Protein AF-A0A957GZ50-F1 (afdb_monomer_lite)

Radius of gyration: 16.49 Å; chains: 1; bounding box: 46×26×45 Å

Secondary structure (DSSP, 8-state):
-----SSPP-PPPSS-HHHHHHTTTTTTTTSEEEE-TTT--EEEHHHHHHHHHHHHHHHHHTT--TT--------SSHHHHHHHH-

pLDDT: mean 97.42, std 2.17, range [79.75, 98.81]

Structure (mmCIF, N/CA/C/O backbone):
data_AF-A0A957GZ50-F1
#
_entry.id   AF-A0A957GZ50-F1
#
loop_
_atom_site.group_PDB
_atom_site.id
_atom_site.type_symbol
_atom_site.label_atom_id
_atom_site.label_alt_id
_atom_site.label_comp_id
_atom_site.label_asym_id
_atom_site.label_entity_id
_atom_site.label_seq_id
_atom_site.pdbx_PDB_ins_code
_atom_site.Cartn_x
_atom_site.Cartn_y
_atom_site.Cartn_z
_atom_site.occupancy
_atom_site.B_iso_or_equiv
_atom_site.auth_seq_id
_atom_site.auth_comp_id
_atom_site.auth_asym_id
_atom_site.auth_atom_id
_atom_site.pdbx_PDB_model_num
ATOM 1 N N . MET A 1 1 ? 22.701 8.515 -30.499 1.00 79.75 1 MET A N 1
ATOM 2 C CA . MET A 1 1 ? 23.322 7.462 -29.667 1.00 79.75 1 MET A CA 1
ATOM 3 C C . MET A 1 1 ? 22.231 6.903 -28.765 1.00 79.75 1 MET A C 1
ATOM 5 O O . MET A 1 1 ? 21.496 7.702 -28.202 1.00 79.75 1 MET A O 1
ATOM 9 N N . ILE A 1 2 ? 22.043 5.582 -28.701 1.00 94.00 2 ILE A N 1
ATOM 10 C CA . ILE A 1 2 ? 21.081 4.969 -27.769 1.00 94.00 2 ILE A CA 1
ATOM 11 C C . ILE A 1 2 ? 21.826 4.705 -26.462 1.00 94.00 2 ILE A C 1
ATOM 13 O O . ILE A 1 2 ? 22.857 4.037 -26.477 1.00 94.00 2 ILE A O 1
ATOM 17 N N . HIS A 1 3 ? 21.306 5.227 -25.355 1.00 94.69 3 HIS A N 1
ATOM 18 C CA . HIS A 1 3 ? 21.843 4.992 -24.017 1.00 94.69 3 HIS A CA 1
ATOM 19 C C . HIS A 1 3 ? 20.962 3.970 -23.296 1.00 94.69 3 HIS A C 1
ATOM 21 O O . HIS A 1 3 ? 19.739 4.096 -23.305 1.00 94.69 3 HIS A O 1
ATOM 27 N N . LYS A 1 4 ? 21.585 2.954 -22.694 1.00 95.44 4 LYS A N 1
ATOM 28 C CA 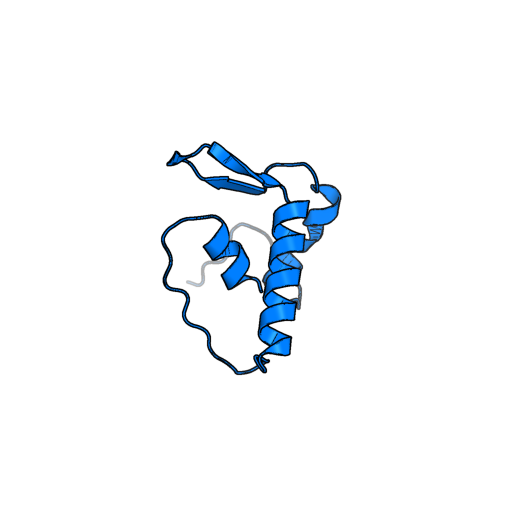. LYS A 1 4 ? 20.913 1.923 -21.893 1.00 95.44 4 LYS A CA 1
ATOM 29 C C . LYS A 1 4 ? 21.307 2.049 -20.422 1.00 95.44 4 LYS A C 1
ATOM 31 O O . LYS A 1 4 ? 22.317 2.676 -20.103 1.00 95.44 4 LYS A O 1
ATOM 36 N N . SER A 1 5 ? 20.497 1.452 -19.549 1.00 96.50 5 SER A N 1
ATOM 37 C CA . SER A 1 5 ? 20.803 1.319 -18.122 1.00 96.50 5 SER A CA 1
ATOM 38 C C . SER A 1 5 ? 22.174 0.653 -17.917 1.00 96.50 5 SER A C 1
ATOM 40 O O . SER A 1 5 ? 22.516 -0.255 -18.676 1.00 96.50 5 SER A O 1
ATOM 42 N N . PRO A 1 6 ? 22.955 1.059 -16.897 1.00 96.94 6 PRO A N 1
ATOM 43 C CA . PRO A 1 6 ? 24.167 0.341 -16.503 1.00 96.94 6 PRO A CA 1
ATOM 44 C C . PRO A 1 6 ? 23.868 -0.975 -15.761 1.00 96.94 6 PRO A C 1
ATOM 46 O O . PRO A 1 6 ? 24.782 -1.760 -15.524 1.00 96.94 6 PRO A O 1
ATOM 49 N N . TYR A 1 7 ? 22.613 -1.211 -15.370 1.00 97.19 7 TYR A N 1
ATOM 50 C CA . TYR A 1 7 ? 22.169 -2.437 -14.708 1.00 97.19 7 TYR A CA 1
ATOM 51 C C . TYR A 1 7 ? 21.626 -3.447 -15.726 1.00 97.19 7 TYR A C 1
ATOM 53 O O . TYR A 1 7 ? 21.079 -3.020 -16.748 1.00 97.19 7 TYR A O 1
ATOM 61 N N . PRO A 1 8 ? 21.751 -4.762 -15.456 1.00 97.12 8 PRO A N 1
ATOM 62 C CA . PRO A 1 8 ? 21.179 -5.788 -16.318 1.00 97.12 8 PRO A CA 1
ATOM 63 C C . PRO A 1 8 ? 19.657 -5.663 -16.391 1.00 97.12 8 PRO A C 1
ATOM 65 O O . PRO A 1 8 ? 19.010 -5.186 -15.453 1.00 97.12 8 PRO A O 1
ATOM 68 N N . ASP A 1 9 ? 19.100 -6.139 -17.501 1.00 96.69 9 ASP A N 1
ATOM 69 C CA . ASP A 1 9 ? 17.658 -6.275 -17.650 1.00 96.69 9 ASP A CA 1
ATOM 70 C C . ASP A 1 9 ? 17.115 -7.216 -16.564 1.00 96.69 9 ASP A C 1
ATOM 72 O O . ASP A 1 9 ? 17.744 -8.216 -16.204 1.00 96.69 9 ASP A O 1
ATOM 76 N N . ILE A 1 10 ? 15.941 -6.879 -16.035 1.00 96.38 10 ILE A N 1
ATOM 77 C CA . ILE A 1 10 ? 15.222 -7.702 -15.063 1.00 96.38 10 ILE A CA 1
ATOM 78 C C . ILE A 1 10 ? 13.935 -8.224 -15.686 1.00 96.38 10 ILE A C 1
ATOM 80 O O . ILE A 1 10 ? 13.329 -7.568 -16.534 1.00 96.38 10 ILE A O 1
ATOM 84 N N . GLU A 1 11 ? 13.495 -9.389 -15.226 1.00 96.38 11 GLU A N 1
ATOM 85 C CA . GLU A 1 11 ? 12.173 -9.896 -15.566 1.00 96.38 11 GLU A CA 1
ATOM 86 C C . GLU A 1 11 ? 11.108 -9.082 -14.824 1.00 96.38 11 GLU A C 1
ATOM 88 O O . GLU A 1 11 ? 11.145 -8.944 -13.597 1.00 96.38 11 GLU A O 1
ATOM 93 N N . ILE A 1 12 ? 10.166 -8.520 -15.580 1.00 95.81 12 ILE A N 1
ATOM 94 C CA . ILE A 1 12 ? 9.003 -7.831 -15.026 1.00 95.81 12 ILE A CA 1
ATOM 95 C C . ILE A 1 12 ? 7.874 -8.863 -14.949 1.00 95.81 12 ILE A C 1
ATOM 97 O O . ILE A 1 12 ? 7.471 -9.383 -15.987 1.00 95.81 12 ILE A O 1
ATOM 101 N N . PRO A 1 13 ? 7.373 -9.196 -13.748 1.00 96.50 13 PRO A N 1
ATOM 102 C CA . PRO A 1 13 ? 6.357 -10.228 -13.609 1.00 96.50 13 PRO A CA 1
ATOM 103 C C . PRO A 1 13 ? 4.996 -9.756 -14.139 1.00 96.50 13 PRO A C 1
ATOM 105 O O . PRO A 1 13 ? 4.547 -8.654 -13.825 1.00 96.50 13 PRO A O 1
ATOM 108 N N . GLU A 1 14 ? 4.299 -10.642 -14.852 1.00 97.50 14 GLU A N 1
ATOM 109 C CA . GLU A 1 14 ? 2.936 -10.433 -15.363 1.00 97.50 14 GLU A CA 1
ATOM 110 C C . GLU A 1 14 ? 1.885 -10.631 -14.256 1.00 97.50 14 GLU A C 1
ATOM 112 O O . GLU A 1 14 ? 1.121 -11.597 -14.229 1.00 97.50 14 GLU A O 1
ATOM 117 N N . VAL A 1 15 ? 1.873 -9.717 -13.285 1.00 97.81 15 VAL A N 1
ATOM 118 C CA . VAL A 1 15 ? 0.937 -9.704 -12.151 1.00 97.81 15 VAL A CA 1
ATOM 119 C C . VAL A 1 15 ? 0.371 -8.303 -11.933 1.00 97.81 15 VAL A C 1
ATOM 121 O O . VAL A 1 15 ? 0.916 -7.307 -12.405 1.00 97.81 15 VAL A O 1
ATOM 124 N N . THR A 1 16 ? -0.726 -8.194 -11.180 1.00 97.12 16 THR A N 1
ATOM 125 C CA . THR A 1 16 ? -1.274 -6.877 -10.830 1.00 97.12 16 THR A CA 1
ATOM 126 C C . THR A 1 16 ? -0.330 -6.121 -9.894 1.00 97.12 16 THR A C 1
ATOM 128 O O . THR A 1 16 ? 0.385 -6.723 -9.087 1.00 97.12 16 THR A O 1
ATOM 131 N N . VAL A 1 17 ? -0.371 -4.786 -9.945 1.00 97.31 17 VAL A N 1
ATOM 132 C CA . VAL A 1 17 ? 0.408 -3.925 -9.038 1.00 97.31 17 VAL A CA 1
ATOM 133 C C . VAL A 1 17 ? 0.125 -4.283 -7.576 1.00 97.31 17 VAL A C 1
ATOM 135 O O . VAL A 1 17 ? 1.062 -4.465 -6.805 1.00 97.31 17 VAL A O 1
ATOM 138 N N . THR A 1 18 ? -1.145 -4.466 -7.198 1.00 97.81 18 THR A N 1
ATOM 139 C CA . THR A 1 18 ? -1.521 -4.879 -5.836 1.00 97.81 18 THR A CA 1
ATOM 140 C C . THR A 1 18 ? -0.912 -6.230 -5.453 1.00 97.81 18 THR A C 1
ATOM 142 O O . THR A 1 18 ? -0.337 -6.345 -4.371 1.00 97.81 18 THR A O 1
ATOM 145 N N . ALA A 1 19 ? -0.968 -7.237 -6.335 1.00 97.94 19 ALA A N 1
ATOM 146 C CA . ALA A 1 19 ? -0.387 -8.551 -6.061 1.00 97.94 19 ALA A CA 1
ATOM 147 C C . ALA A 1 19 ? 1.136 -8.474 -5.881 1.00 97.94 19 ALA A C 1
ATOM 149 O O . ALA A 1 19 ? 1.675 -9.036 -4.927 1.00 97.94 19 ALA A O 1
ATOM 150 N N . TYR A 1 20 ? 1.834 -7.728 -6.743 1.00 98.00 20 TYR A N 1
ATOM 151 C CA . TYR A 1 20 ? 3.275 -7.527 -6.609 1.00 98.00 20 TYR A CA 1
AT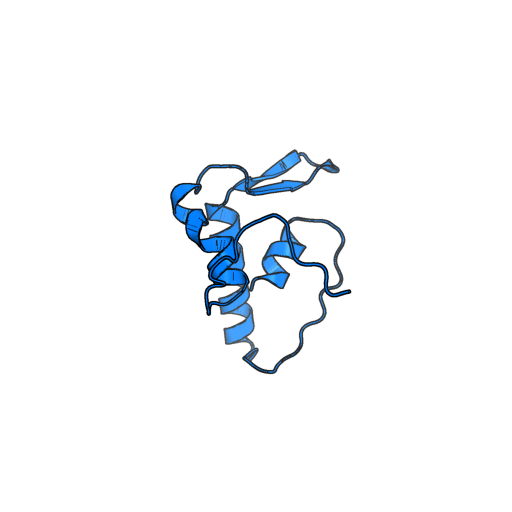OM 152 C C . TYR A 1 20 ? 3.632 -6.789 -5.314 1.00 98.00 20 TYR A C 1
ATOM 154 O O . TYR A 1 20 ? 4.546 -7.211 -4.601 1.00 98.00 20 TYR A O 1
ATOM 162 N N . THR A 1 21 ? 2.910 -5.717 -4.980 1.00 97.31 21 THR A N 1
ATOM 163 C CA . THR A 1 21 ? 3.130 -4.922 -3.763 1.00 97.31 21 THR A CA 1
ATOM 164 C C . THR A 1 21 ? 2.917 -5.751 -2.496 1.00 97.31 21 THR A C 1
ATOM 166 O O . THR A 1 21 ? 3.730 -5.682 -1.574 1.00 97.31 21 THR A O 1
ATOM 169 N N . LEU A 1 22 ? 1.876 -6.587 -2.454 1.00 97.69 22 LEU A N 1
ATOM 170 C CA . LEU A 1 22 ? 1.532 -7.395 -1.280 1.00 97.69 22 LEU A CA 1
ATOM 171 C C . LEU A 1 22 ? 2.225 -8.764 -1.229 1.00 97.69 22 LEU A C 1
ATOM 173 O O . LEU A 1 22 ? 2.034 -9.492 -0.255 1.00 97.69 22 LEU A O 1
ATOM 177 N N . ARG A 1 23 ? 3.073 -9.114 -2.207 1.00 97.69 23 ARG A N 1
ATOM 178 C CA . ARG A 1 23 ? 3.669 -10.462 -2.335 1.00 97.69 23 ARG A CA 1
ATOM 179 C C . ARG A 1 23 ? 4.412 -10.963 -1.088 1.00 97.69 23 ARG A C 1
ATOM 181 O O . ARG A 1 23 ? 4.534 -12.163 -0.893 1.00 97.69 23 ARG A O 1
ATOM 188 N N . ARG A 1 24 ? 4.895 -10.050 -0.235 1.00 98.00 24 ARG A N 1
ATOM 189 C CA . ARG A 1 24 ? 5.603 -10.356 1.026 1.00 98.00 24 ARG A CA 1
ATOM 190 C C . ARG A 1 24 ? 4.840 -9.934 2.281 1.00 98.00 24 ARG A C 1
ATOM 192 O O . ARG A 1 24 ? 5.394 -9.984 3.375 1.00 98.00 24 ARG A O 1
ATOM 199 N N . ALA A 1 25 ? 3.587 -9.497 2.155 1.00 98.00 25 ALA A N 1
ATOM 200 C CA . ALA A 1 25 ? 2.823 -8.966 3.283 1.00 98.00 25 ALA A CA 1
ATOM 201 C C . ALA A 1 25 ? 2.650 -10.003 4.406 1.00 98.00 25 ALA A C 1
ATOM 203 O O . ALA A 1 25 ? 2.715 -9.644 5.577 1.00 98.00 25 ALA A O 1
ATOM 204 N N . ALA A 1 26 ? 2.501 -11.287 4.059 1.00 97.75 26 ALA A N 1
ATOM 205 C CA . ALA A 1 26 ? 2.430 -12.374 5.034 1.00 97.75 26 ALA A CA 1
ATOM 206 C C . ALA A 1 26 ? 3.766 -12.597 5.770 1.00 97.75 26 ALA A C 1
ATOM 208 O O . ALA A 1 26 ? 3.777 -12.724 6.989 1.00 97.75 26 ALA A O 1
ATOM 209 N N . GLU A 1 27 ? 4.897 -12.580 5.056 1.00 98.56 27 GLU A N 1
ATOM 210 C CA . GLU A 1 27 ? 6.239 -12.704 5.656 1.00 98.56 27 GLU A CA 1
ATOM 211 C C . GLU A 1 27 ? 6.565 -11.545 6.608 1.00 98.56 27 GLU A C 1
ATOM 213 O O . GLU A 1 27 ? 7.324 -11.698 7.563 1.00 98.56 27 GLU A O 1
ATOM 218 N N . LEU A 1 28 ? 6.017 -10.361 6.326 1.00 98.50 28 LEU A N 1
ATOM 219 C CA . LEU A 1 28 ? 6.264 -9.124 7.063 1.00 98.50 28 LEU A CA 1
ATOM 220 C C . LEU A 1 28 ? 5.084 -8.741 7.967 1.00 98.50 28 LEU A C 1
ATOM 222 O O . LEU A 1 28 ? 5.006 -7.587 8.376 1.00 98.50 28 LEU A O 1
ATOM 226 N N . ALA A 1 29 ? 4.185 -9.684 8.270 1.00 98.31 29 ALA A N 1
ATOM 227 C CA . ALA A 1 29 ? 2.857 -9.447 8.842 1.00 98.31 29 ALA A CA 1
ATOM 228 C C . ALA A 1 29 ? 2.812 -8.417 9.982 1.00 98.31 29 ALA A C 1
ATOM 230 O O . ALA A 1 29 ? 1.956 -7.529 9.958 1.00 98.31 29 ALA A O 1
ATOM 231 N N . ASP A 1 30 ? 3.734 -8.516 10.941 1.00 98.50 30 ASP A N 1
ATOM 232 C CA . ASP A 1 30 ? 3.765 -7.676 12.145 1.00 98.50 30 ASP A CA 1
ATOM 233 C C . ASP A 1 30 ? 4.643 -6.421 12.001 1.00 98.50 30 ASP A C 1
ATOM 235 O O . ASP A 1 30 ? 4.680 -5.578 12.896 1.00 98.50 30 ASP A O 1
ATOM 239 N N . LYS A 1 31 ? 5.348 -6.254 10.873 1.00 98.75 31 LYS A N 1
ATOM 240 C CA . LYS A 1 31 ? 6.158 -5.057 10.621 1.00 98.75 31 LYS A CA 1
ATOM 241 C C . LYS A 1 31 ? 5.274 -3.866 10.238 1.00 98.75 31 LYS A C 1
ATOM 243 O O . LYS A 1 31 ? 4.275 -4.061 9.538 1.00 98.75 31 LYS A O 1
ATOM 248 N N . PRO A 1 32 ? 5.659 -2.632 10.617 1.00 98.50 32 PRO A N 1
ATOM 249 C CA . PRO A 1 32 ? 5.018 -1.417 10.124 1.00 98.50 32 PRO A CA 1
ATOM 250 C C . PRO A 1 32 ? 5.053 -1.354 8.593 1.00 98.50 32 PRO A C 1
ATOM 252 O O . PRO A 1 32 ? 6.122 -1.471 7.994 1.00 98.50 32 PRO A O 1
ATOM 255 N N . ALA A 1 33 ? 3.890 -1.163 7.974 1.00 98.25 33 ALA A N 1
ATOM 256 C CA . ALA A 1 33 ? 3.748 -0.933 6.538 1.00 98.25 33 ALA A CA 1
ATOM 257 C C . ALA A 1 33 ? 3.513 0.550 6.235 1.00 98.25 33 ALA A C 1
ATOM 259 O O . ALA A 1 33 ? 4.138 1.105 5.337 1.00 98.25 33 ALA A O 1
ATOM 260 N N . LEU A 1 34 ? 2.629 1.194 7.006 1.00 98.06 34 LEU A N 1
ATOM 261 C CA . LEU A 1 34 ? 2.316 2.618 6.892 1.00 98.06 34 LEU A CA 1
ATOM 262 C C . LEU A 1 34 ? 2.264 3.244 8.280 1.00 98.06 34 LEU A C 1
ATOM 264 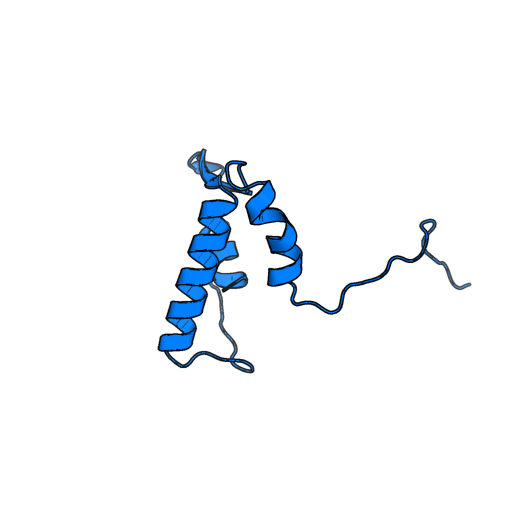O O . LEU A 1 34 ? 1.658 2.682 9.192 1.00 98.06 34 LEU A O 1
ATOM 268 N N . ILE A 1 35 ? 2.880 4.414 8.416 1.00 98.12 35 ILE A N 1
ATOM 269 C CA . ILE A 1 35 ? 2.879 5.211 9.641 1.00 98.12 35 ILE A CA 1
ATOM 270 C C . ILE A 1 35 ? 2.335 6.587 9.272 1.00 98.12 35 ILE A C 1
ATOM 272 O O . ILE A 1 35 ? 2.906 7.278 8.429 1.00 98.12 35 ILE A O 1
ATOM 276 N N . ASP A 1 36 ? 1.227 6.968 9.893 1.00 97.38 36 ASP A N 1
ATOM 277 C CA . ASP A 1 36 ? 0.673 8.310 9.797 1.00 97.38 36 ASP A CA 1
ATOM 278 C C . ASP A 1 36 ? 1.517 9.264 10.650 1.00 97.38 36 ASP A C 1
ATOM 280 O O . ASP A 1 36 ? 1.482 9.211 11.879 1.00 97.38 36 ASP A O 1
ATOM 284 N N . GLY A 1 37 ? 2.319 10.107 9.998 1.00 96.19 37 GLY A N 1
ATOM 285 C CA . GLY A 1 37 ? 3.319 10.952 10.659 1.00 96.19 37 GLY A CA 1
ATOM 286 C C . GLY A 1 37 ? 2.752 11.851 11.768 1.00 96.19 37 GLY A C 1
ATOM 287 O O . GLY A 1 37 ? 3.286 11.827 12.875 1.00 96.19 37 GLY A O 1
ATOM 288 N N . PRO A 1 38 ? 1.672 12.615 11.517 1.00 96.19 38 PRO A N 1
ATOM 289 C CA . PRO A 1 38 ? 1.067 13.487 12.522 1.00 96.19 38 PRO A CA 1
ATOM 290 C C . PRO A 1 38 ? 0.536 12.780 13.777 1.00 96.19 38 PRO A C 1
ATOM 292 O O . PRO A 1 38 ? 0.597 13.361 14.857 1.00 96.19 38 PRO A O 1
ATOM 295 N N . THR A 1 39 ? -0.003 11.561 13.658 1.00 96.50 39 THR A N 1
ATOM 296 C CA . THR A 1 39 ? -0.658 10.866 14.787 1.00 96.50 39 THR A CA 1
ATOM 297 C C . THR A 1 39 ? 0.174 9.729 15.379 1.00 96.50 39 THR A C 1
ATOM 299 O O . THR A 1 39 ? -0.124 9.251 16.471 1.00 96.50 39 THR A O 1
ATOM 302 N N . GLY A 1 40 ? 1.187 9.250 14.657 1.00 96.81 40 GLY A N 1
ATOM 303 C CA . GLY A 1 40 ? 1.923 8.029 14.980 1.00 96.81 40 GLY A CA 1
ATOM 304 C C . GLY A 1 40 ? 1.128 6.738 14.743 1.00 96.81 40 GLY A C 1
ATOM 305 O O . GLY A 1 40 ? 1.648 5.644 14.988 1.00 96.81 40 GLY A O 1
ATOM 306 N N . ARG A 1 41 ? -0.122 6.821 14.257 1.00 97.88 41 ARG A N 1
ATOM 307 C CA . ARG A 1 41 ? -0.936 5.638 13.958 1.00 97.88 41 ARG A CA 1
ATOM 308 C C . ARG A 1 41 ? -0.217 4.779 12.924 1.00 97.88 41 ARG A C 1
ATOM 310 O O . ARG A 1 41 ? 0.129 5.240 11.842 1.00 97.88 41 ARG A O 1
ATOM 317 N N . THR A 1 42 ? -0.041 3.506 13.250 1.00 98.31 42 THR A N 1
ATOM 318 C CA . THR A 1 42 ? 0.688 2.552 12.414 1.00 98.31 42 THR A CA 1
ATOM 319 C C . THR A 1 42 ? -0.235 1.428 11.969 1.00 98.31 42 THR A C 1
ATOM 321 O O . THR A 1 42 ? -0.959 0.863 12.788 1.00 98.31 42 THR A O 1
ATOM 324 N N . LEU A 1 43 ? -0.183 1.086 10.682 1.00 98.56 43 LEU A N 1
ATOM 325 C CA . LEU A 1 43 ? -0.735 -0.158 10.155 1.00 98.56 43 LEU A CA 1
ATOM 326 C C . LEU A 1 43 ? 0.401 -1.139 9.888 1.00 98.56 43 LEU A C 1
ATOM 328 O O . LEU A 1 43 ? 1.374 -0.802 9.207 1.00 98.56 43 LEU A O 1
ATOM 332 N N . THR A 1 44 ? 0.266 -2.365 10.388 1.00 98.81 44 THR A N 1
ATOM 333 C CA . THR A 1 44 ? 1.156 -3.465 10.008 1.00 98.81 44 THR A CA 1
ATOM 334 C C . THR A 1 44 ? 0.826 -3.985 8.607 1.00 98.81 44 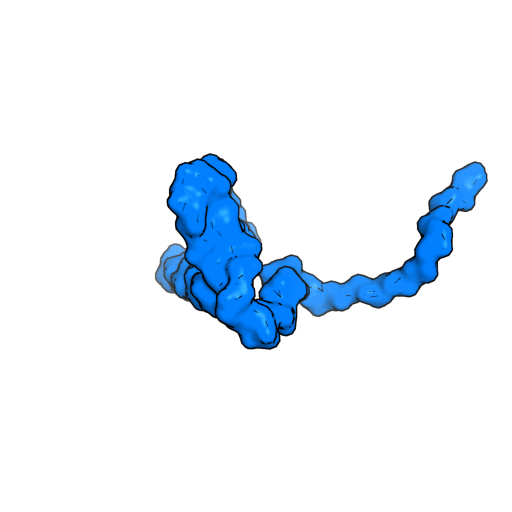THR A C 1
ATOM 336 O O . THR A 1 44 ? -0.269 -3.741 8.090 1.00 98.81 44 THR A O 1
ATOM 339 N N . PHE A 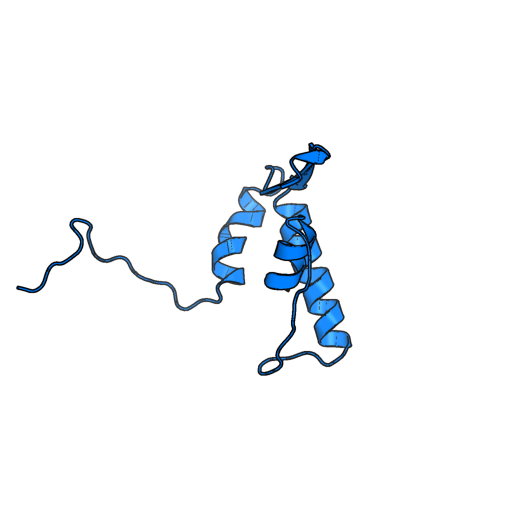1 45 ? 1.730 -4.746 7.983 1.00 98.69 45 PHE A N 1
ATOM 340 C CA . PHE A 1 45 ? 1.449 -5.375 6.683 1.00 98.69 45 PHE A CA 1
ATOM 341 C C . PHE A 1 45 ? 0.204 -6.269 6.715 1.00 98.69 45 PHE A C 1
ATOM 343 O O . PHE A 1 45 ? -0.583 -6.250 5.767 1.00 98.69 45 PHE A O 1
ATOM 350 N N . LYS A 1 46 ? -0.023 -7.005 7.812 1.00 98.69 46 LYS A N 1
ATOM 351 C CA . LYS A 1 46 ? -1.229 -7.825 7.993 1.00 98.69 46 LYS A CA 1
ATOM 352 C C . LYS A 1 46 ? -2.498 -6.974 8.026 1.00 98.69 46 LYS A C 1
ATOM 354 O O . LYS A 1 46 ? -3.487 -7.332 7.392 1.00 98.69 46 LYS A O 1
ATOM 359 N N . GLN A 1 47 ? -2.474 -5.859 8.755 1.00 98.75 47 GLN A N 1
ATOM 360 C CA . GLN A 1 47 ? -3.617 -4.948 8.845 1.00 98.75 47 GLN A CA 1
ATOM 361 C C . GLN A 1 47 ? -3.894 -4.263 7.505 1.00 98.75 47 GLN A C 1
ATOM 363 O O . GLN A 1 47 ? -5.049 -4.192 7.097 1.00 98.75 47 GLN A O 1
ATOM 368 N N . LEU A 1 48 ? -2.849 -3.817 6.802 1.00 98.69 48 LEU A N 1
ATOM 369 C CA . LEU A 1 48 ? -2.969 -3.201 5.483 1.00 98.69 48 LEU A CA 1
ATOM 370 C C . LEU A 1 48 ? -3.570 -4.176 4.461 1.00 98.69 48 LEU A C 1
ATOM 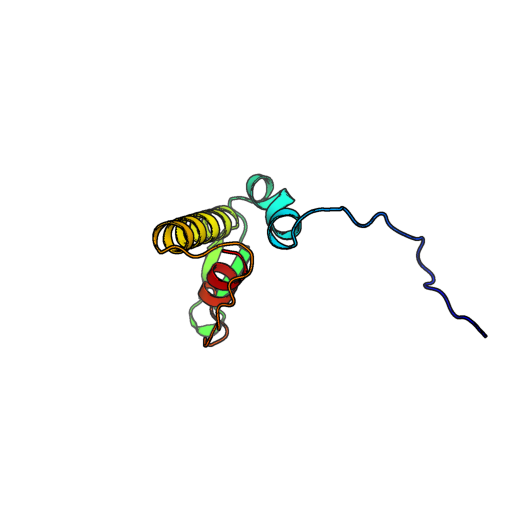372 O O . LEU A 1 48 ? -4.580 -3.855 3.842 1.00 98.69 48 LEU A O 1
ATOM 376 N N . ALA A 1 49 ? -3.001 -5.379 4.323 1.00 98.62 49 ALA A N 1
ATOM 377 C CA . ALA A 1 49 ? -3.505 -6.389 3.389 1.00 98.62 49 ALA A CA 1
ATOM 378 C C . ALA A 1 49 ? -4.946 -6.815 3.722 1.00 98.62 49 ALA A C 1
ATOM 380 O O . ALA A 1 49 ? -5.783 -6.933 2.828 1.00 98.62 49 ALA A O 1
ATOM 381 N N . GLY A 1 50 ? -5.257 -6.993 5.011 1.00 98.69 50 GLY A N 1
ATOM 382 C CA . GLY A 1 50 ? -6.613 -7.298 5.463 1.00 98.69 50 GLY A CA 1
ATOM 383 C C . GLY A 1 50 ? -7.609 -6.187 5.128 1.00 98.69 50 GLY A C 1
ATOM 384 O O . GLY A 1 50 ? -8.683 -6.468 4.602 1.00 98.69 50 GLY A O 1
ATOM 385 N N . ALA A 1 51 ? -7.251 -4.926 5.378 1.00 98.75 51 ALA A N 1
ATOM 386 C CA . ALA A 1 51 ? -8.107 -3.785 5.071 1.00 98.75 51 ALA A CA 1
ATOM 387 C C . ALA A 1 51 ? -8.348 -3.631 3.562 1.00 98.75 51 ALA A C 1
ATOM 389 O O . ALA A 1 51 ? -9.488 -3.415 3.159 1.00 98.75 51 ALA A O 1
ATOM 390 N N . ILE A 1 52 ? -7.310 -3.812 2.738 1.00 98.75 52 ILE A N 1
ATOM 391 C CA . ILE A 1 52 ? -7.418 -3.813 1.271 1.00 98.75 52 ILE A CA 1
ATOM 392 C C . ILE A 1 52 ? -8.441 -4.857 0.815 1.00 98.75 52 ILE A C 1
ATOM 394 O O . ILE A 1 52 ? -9.397 -4.513 0.127 1.00 98.75 52 ILE A O 1
ATOM 398 N N . HIS A 1 53 ? -8.308 -6.112 1.257 1.00 98.50 53 HIS A N 1
ATOM 399 C CA . HIS A 1 53 ? -9.249 -7.171 0.878 1.00 98.50 53 HIS A CA 1
ATOM 400 C C . HIS A 1 53 ? -10.684 -6.894 1.349 1.00 98.50 53 HIS A C 1
ATOM 402 O O . HIS A 1 53 ? -11.634 -7.189 0.625 1.00 98.50 53 HIS A O 1
ATOM 408 N N . MET A 1 54 ? -10.860 -6.313 2.539 1.00 98.69 54 MET A N 1
ATOM 409 C CA . MET A 1 54 ? -12.184 -5.949 3.050 1.00 98.69 54 MET A CA 1
ATOM 410 C C . MET A 1 54 ? -12.842 -4.844 2.216 1.00 98.69 54 MET A C 1
ATOM 412 O O . MET A 1 54 ? -14.034 -4.935 1.916 1.00 98.69 54 MET A O 1
ATOM 416 N N . VAL A 1 55 ? -12.085 -3.817 1.817 1.00 98.56 55 VAL A N 1
ATOM 417 C CA . VAL A 1 55 ? -12.600 -2.745 0.952 1.00 98.56 55 VAL A CA 1
ATOM 418 C C . VAL A 1 55 ? -12.885 -3.279 -0.452 1.00 98.56 55 VAL A C 1
ATOM 420 O O . VAL A 1 55 ? -13.972 -3.020 -0.965 1.00 98.56 55 VAL A O 1
ATOM 423 N N . ALA A 1 56 ? -11.997 -4.100 -1.020 1.00 98.38 56 ALA A N 1
ATOM 424 C CA . ALA A 1 56 ? -12.185 -4.746 -2.321 1.00 98.38 56 ALA A CA 1
ATOM 425 C C . ALA A 1 56 ? -13.484 -5.565 -2.363 1.00 98.38 56 ALA A C 1
ATOM 427 O O . ALA A 1 56 ? -14.324 -5.393 -3.247 1.00 98.38 56 ALA A O 1
ATOM 428 N N . ALA A 1 57 ? -13.699 -6.408 -1.346 1.00 98.56 57 ALA A N 1
ATOM 429 C CA . ALA A 1 57 ? -14.924 -7.188 -1.203 1.00 98.56 57 ALA A CA 1
ATOM 430 C C . ALA A 1 57 ? -16.161 -6.285 -1.067 1.00 98.56 57 ALA A C 1
ATOM 432 O O . ALA A 1 57 ? -17.202 -6.558 -1.664 1.00 98.56 57 ALA A O 1
ATOM 433 N N . GLY A 1 58 ? -16.051 -5.186 -0.316 1.00 98.50 58 GLY A N 1
ATOM 434 C CA . GLY A 1 58 ? -17.126 -4.209 -0.160 1.00 98.50 58 GLY A CA 1
ATOM 435 C C . GLY A 1 58 ? -17.479 -3.466 -1.453 1.00 98.50 58 GLY A C 1
ATOM 436 O O . GLY A 1 58 ? -18.660 -3.193 -1.682 1.00 98.50 58 GLY A O 1
ATOM 437 N N . LEU A 1 59 ? -16.492 -3.144 -2.290 1.00 98.19 59 LEU A N 1
ATOM 438 C CA . LEU A 1 59 ? -16.693 -2.538 -3.609 1.00 98.19 59 LEU A CA 1
ATOM 439 C C . LEU A 1 59 ? -17.337 -3.537 -4.572 1.00 98.19 59 LEU A C 1
ATOM 441 O O . LEU A 1 59 ? -18.352 -3.219 -5.191 1.00 98.19 59 LEU A O 1
ATOM 445 N N . GLN A 1 60 ? -16.831 -4.770 -4.616 1.00 98.44 60 GLN A N 1
ATOM 446 C CA . GLN A 1 60 ? -17.406 -5.834 -5.438 1.00 98.44 60 GLN A CA 1
ATOM 447 C C . GLN A 1 60 ? -18.880 -6.094 -5.090 1.00 98.44 60 GLN A C 1
ATOM 449 O O . GLN A 1 60 ? -19.722 -6.176 -5.980 1.00 98.44 60 GLN A O 1
ATOM 454 N N . GLN A 1 61 ? -19.227 -6.150 -3.799 1.00 98.62 61 GLN A N 1
ATOM 455 C CA . GLN A 1 61 ? -20.620 -6.299 -3.347 1.00 98.62 61 GLN A CA 1
ATOM 456 C C . GLN A 1 61 ? -21.527 -5.133 -3.769 1.00 98.62 61 GLN A C 1
ATOM 458 O O . GLN A 1 61 ? -22.742 -5.300 -3.851 1.00 98.62 61 GLN A O 1
ATOM 463 N N . ARG A 1 62 ? -20.955 -3.955 -4.042 1.00 98.06 62 ARG A N 1
ATOM 464 C CA . ARG A 1 62 ? -21.665 -2.767 -4.542 1.00 98.06 62 ARG A CA 1
ATOM 465 C C . ARG A 1 62 ? -21.704 -2.691 -6.071 1.00 98.06 62 ARG A C 1
ATOM 467 O O . ARG A 1 62 ? -22.186 -1.700 -6.607 1.00 98.06 62 ARG A O 1
ATOM 474 N N . GLY A 1 63 ? -21.228 -3.729 -6.757 1.00 98.25 63 GLY A N 1
ATOM 475 C CA . GLY A 1 63 ? -21.244 -3.831 -8.213 1.00 98.25 63 GLY A CA 1
ATOM 476 C C . GLY A 1 63 ? -20.008 -3.266 -8.908 1.00 98.25 63 GLY A C 1
ATOM 477 O O . GLY A 1 63 ? -20.007 -3.222 -10.131 1.00 98.25 63 GLY A O 1
ATOM 478 N N . PHE A 1 64 ? -18.970 -2.863 -8.167 1.00 98.19 64 PHE A N 1
ATOM 479 C CA . PHE A 1 64 ? -17.718 -2.394 -8.763 1.00 98.19 64 PHE A CA 1
ATOM 480 C C . PHE A 1 64 ? -16.917 -3.562 -9.347 1.00 98.19 64 PHE A C 1
ATOM 482 O O . PHE A 1 64 ? -16.774 -4.614 -8.714 1.00 98.19 64 PHE A O 1
ATOM 489 N N . GLY A 1 65 ? -16.358 -3.371 -10.537 1.00 96.62 65 GLY A N 1
ATOM 490 C CA . GLY A 1 65 ? -15.634 -4.409 -11.251 1.00 96.62 65 GLY A CA 1
ATOM 491 C C . GLY A 1 65 ? -14.591 -3.889 -12.234 1.00 96.62 65 GLY A C 1
ATOM 492 O O . GLY A 1 65 ? -14.278 -2.704 -12.331 1.00 96.62 65 GLY A O 1
ATOM 493 N N . LYS A 1 66 ? -14.005 -4.830 -12.979 1.00 96.50 66 LYS A N 1
ATOM 494 C CA . LYS A 1 66 ? -12.999 -4.520 -13.997 1.00 96.50 66 LYS A CA 1
ATOM 495 C C . LYS A 1 66 ? -13.609 -3.621 -15.075 1.00 96.50 66 LYS A C 1
ATOM 497 O O . LYS A 1 66 ? -14.551 -4.026 -15.747 1.00 96.50 66 LYS A O 1
ATOM 502 N N . GLY A 1 67 ? -12.989 -2.466 -15.294 1.00 97.31 67 GLY A N 1
ATOM 503 C CA . GLY A 1 67 ? -13.429 -1.469 -16.272 1.00 97.31 67 GLY A CA 1
ATOM 504 C C . GLY A 1 67 ? -14.087 -0.248 -15.634 1.00 97.31 67 GLY A C 1
ATOM 505 O O . GLY A 1 67 ? -14.114 0.803 -16.271 1.00 97.31 67 GLY A O 1
ATOM 506 N N . ASP A 1 68 ? -14.527 -0.353 -14.378 1.00 98.06 68 ASP A N 1
ATOM 507 C CA . ASP A 1 68 ? -15.023 0.794 -13.625 1.00 98.06 68 ASP A CA 1
ATOM 508 C C . ASP A 1 68 ? -13.875 1.706 -13.183 1.00 98.06 68 ASP A C 1
ATOM 510 O O . ASP A 1 68 ? -12.732 1.277 -12.996 1.00 98.06 68 ASP A O 1
ATOM 514 N N . VAL A 1 69 ? -14.191 2.989 -13.001 1.00 97.44 69 VAL A N 1
ATOM 515 C CA . VAL A 1 69 ? -13.232 4.019 -12.592 1.00 97.44 69 VAL A CA 1
ATOM 516 C C . VAL A 1 69 ? -13.691 4.642 -11.280 1.00 97.44 69 VAL A C 1
ATOM 518 O O . VAL A 1 69 ? -14.778 5.213 -11.201 1.00 97.44 69 VAL A O 1
ATOM 521 N N . MET A 1 70 ? -12.843 4.560 -10.253 1.00 95.56 70 MET A N 1
ATOM 522 C CA . MET A 1 70 ? -13.062 5.192 -8.951 1.00 95.56 70 MET A CA 1
ATOM 523 C C . MET A 1 70 ? -12.136 6.398 -8.786 1.00 95.56 70 MET A C 1
ATOM 525 O O . MET A 1 70 ? -10.926 6.292 -8.977 1.00 95.56 70 MET A O 1
ATOM 529 N N . ALA A 1 71 ? -12.695 7.539 -8.384 1.00 97.81 71 ALA A N 1
ATOM 530 C CA . ALA A 1 71 ? -11.908 8.680 -7.929 1.00 97.81 71 ALA A CA 1
ATOM 531 C C . ALA A 1 71 ? -11.612 8.550 -6.427 1.00 97.81 71 ALA A C 1
ATOM 533 O O . ALA A 1 71 ? -12.513 8.261 -5.639 1.00 97.81 71 ALA A O 1
ATOM 534 N N . ILE A 1 72 ? -10.368 8.816 -6.026 1.00 98.00 72 ILE A N 1
ATOM 535 C CA . ILE A 1 72 ? -9.962 8.891 -4.618 1.00 98.00 72 ILE A CA 1
ATOM 536 C C . ILE A 1 72 ? -9.633 10.350 -4.303 1.00 98.00 72 ILE A C 1
ATOM 538 O O . ILE A 1 72 ? -8.659 10.895 -4.817 1.00 98.00 72 ILE A O 1
ATOM 542 N N . LEU A 1 73 ? -10.439 10.979 -3.447 1.00 98.06 73 LEU A N 1
ATOM 543 C CA . LEU A 1 73 ? -10.184 12.317 -2.914 1.00 98.06 73 LEU A CA 1
ATOM 544 C C . LEU A 1 73 ? -9.891 12.195 -1.419 1.00 98.06 73 LEU A C 1
ATOM 546 O O . LEU A 1 73 ? -10.802 12.041 -0.610 1.00 98.06 73 LEU A O 1
ATOM 550 N N . SER A 1 74 ? -8.611 12.217 -1.062 1.00 97.06 74 SER A N 1
ATOM 551 C CA . SER A 1 74 ? -8.152 11.973 0.306 1.00 97.06 74 SER A CA 1
ATOM 552 C C . SER A 1 74 ? -6.846 12.723 0.579 1.00 97.06 74 SER A C 1
ATOM 554 O O . SER A 1 74 ? -6.049 12.891 -0.346 1.00 97.06 74 SER A O 1
ATOM 556 N N . PRO A 1 75 ? -6.581 13.144 1.831 1.00 95.69 75 PRO A N 1
ATOM 557 C CA . PRO A 1 75 ? -5.239 13.543 2.253 1.00 95.69 75 PRO A CA 1
ATOM 558 C C . PRO A 1 75 ? -4.275 12.339 2.279 1.00 95.69 75 PRO A C 1
ATOM 560 O O . PRO A 1 75 ? -4.680 11.192 2.062 1.00 95.69 75 PRO A O 1
ATOM 563 N N . ASN A 1 76 ? -3.002 12.600 2.598 1.00 95.94 76 ASN A N 1
ATOM 564 C CA . ASN A 1 76 ? -1.954 11.584 2.756 1.00 95.94 76 ASN A CA 1
ATOM 565 C C . ASN A 1 76 ? -2.121 10.803 4.073 1.00 95.94 76 ASN A C 1
ATOM 567 O O . ASN A 1 76 ? -1.369 11.008 5.021 1.00 95.94 76 ASN A O 1
ATOM 571 N N . ILE A 1 77 ? -3.117 9.920 4.119 1.00 97.00 77 ILE A N 1
ATOM 572 C CA . ILE A 1 77 ? -3.430 9.036 5.252 1.00 97.00 77 ILE A CA 1
ATOM 573 C C . ILE A 1 77 ? -3.436 7.563 4.805 1.00 97.00 77 ILE A C 1
ATOM 575 O O . ILE A 1 77 ? -3.589 7.299 3.607 1.00 97.00 77 ILE A O 1
ATOM 579 N N . PRO A 1 78 ? -3.288 6.581 5.720 1.00 97.75 78 PRO A N 1
ATOM 580 C CA . PRO A 1 78 ? -3.207 5.163 5.352 1.00 97.75 78 PRO A CA 1
ATOM 581 C C . PRO A 1 78 ? -4.389 4.643 4.518 1.00 97.75 78 PRO A C 1
ATOM 583 O O . PRO A 1 78 ? -4.213 3.770 3.668 1.00 97.75 78 PRO A O 1
ATOM 586 N N . GLU A 1 79 ? -5.583 5.204 4.713 1.00 97.81 79 GLU A N 1
ATOM 587 C CA . GLU A 1 79 ? -6.797 4.886 3.959 1.00 97.81 79 GLU A CA 1
ATOM 588 C C . GLU A 1 79 ? -6.647 5.109 2.451 1.00 97.81 79 GLU A C 1
ATOM 590 O O . GLU A 1 79 ? -7.253 4.369 1.679 1.00 97.81 79 GLU A O 1
ATOM 595 N N . TYR A 1 80 ? -5.808 6.058 2.015 1.00 98.12 80 TYR A N 1
ATOM 596 C CA . TYR A 1 80 ? -5.530 6.262 0.591 1.00 98.12 80 TYR A CA 1
ATOM 597 C C . TYR A 1 80 ? -4.949 4.993 -0.041 1.00 98.12 80 TYR A C 1
ATOM 599 O O . TYR A 1 80 ? -5.425 4.536 -1.078 1.00 98.12 80 TYR A O 1
ATOM 607 N N . ALA A 1 81 ? -3.946 4.388 0.603 1.00 98.06 81 ALA A N 1
ATOM 608 C CA . ALA A 1 81 ? -3.315 3.169 0.104 1.00 98.06 81 ALA A CA 1
ATOM 609 C C . ALA A 1 81 ? -4.277 1.976 0.146 1.00 98.06 81 ALA A C 1
ATOM 611 O O . ALA A 1 81 ? -4.251 1.140 -0.754 1.00 98.06 81 ALA A O 1
ATOM 612 N N . ILE A 1 82 ? -5.145 1.919 1.162 1.00 98.44 82 ILE A N 1
ATOM 613 C CA . ILE A 1 82 ? -6.192 0.896 1.253 1.00 98.44 82 ILE A CA 1
ATOM 614 C C . ILE A 1 82 ? -7.154 1.022 0.067 1.00 98.44 82 ILE A C 1
ATOM 616 O O . ILE A 1 82 ? -7.395 0.033 -0.615 1.00 98.44 82 ILE A O 1
ATOM 620 N N . ALA A 1 83 ? -7.668 2.225 -0.202 1.00 98.12 83 ALA A N 1
ATOM 621 C CA . ALA A 1 83 ? -8.612 2.468 -1.290 1.00 98.12 83 ALA A CA 1
ATOM 622 C C . ALA A 1 83 ? -7.984 2.278 -2.679 1.00 98.12 83 ALA A C 1
ATOM 624 O O . ALA A 1 83 ? -8.647 1.782 -3.579 1.00 98.12 83 ALA A O 1
ATOM 625 N N . PHE A 1 84 ? -6.714 2.651 -2.859 1.00 98.12 84 PHE A N 1
ATOM 626 C CA . PHE A 1 84 ? -6.005 2.499 -4.132 1.00 98.12 84 PHE A CA 1
ATOM 627 C C . PHE A 1 84 ? -5.748 1.033 -4.504 1.00 98.12 84 PHE A C 1
ATOM 629 O O . PHE A 1 84 ? -5.719 0.693 -5.684 1.00 98.12 84 PHE A O 1
ATOM 636 N N . HIS A 1 85 ? -5.524 0.174 -3.506 1.00 98.12 85 HIS A N 1
ATOM 637 C CA . HIS A 1 85 ? -5.204 -1.236 -3.727 1.00 98.12 85 HIS A CA 1
ATOM 638 C C . HIS A 1 85 ? -6.408 -2.183 -3.665 1.00 98.12 85 HIS A C 1
ATOM 640 O O . HIS A 1 85 ? -6.223 -3.364 -3.970 1.00 98.12 85 HIS A O 1
ATOM 646 N N . ALA A 1 86 ? -7.580 -1.695 -3.253 1.00 96.69 86 ALA A N 1
ATOM 647 C CA . ALA A 1 86 ? -8.829 -2.452 -3.173 1.00 96.69 86 ALA A CA 1
ATOM 648 C C . ALA A 1 86 ? -9.428 -2.730 -4.559 1.00 96.69 86 ALA A C 1
ATOM 650 O O . ALA A 1 86 ? -9.877 -3.878 -4.771 1.00 96.69 86 ALA A O 1
#

Sequence (86 aa):
MIHKSPYPDIEIPEVTVTAYTLRRAAELADKPALIDGPTGRTLTFKQLAGAIHMVAAGLQQRGFGKGDVMAILSPNIPEYAIAFHA

Foldseek 3Di:
DDDDDPDDDDDDDPDDPLCVVLVCLVVFVQPFPDADVVPRDTDRSVRLVVLLVVVVVVCVVVVDDPPDDDDDDDDPDSVSSSNVSD